Protein AF-A0AA91LXG9-F1 (afdb_monomer_lite)

Secondary structure (DSSP, 8-state):
-HHHHHHHHHHHHHTTSEEEEEEEE-SS--SSSTTTTEEEEE--S-HHHHHHHHHHHHTTTTT-HHHHTTS-EEEE-HHHHHHHHHHHHHHHHHT-

Radius of gyration: 16.13 Å; chains: 1; bounding box: 36×34×45 Å

Foldseek 3Di:
DVVVVLVVVLVCVVVVFKFKFAWDQDPDQPDDDPCGNTDTDGDPDDSVVVSVQLCVQCVVPVVPCVRRVRSMDIDGDPVNVVVVVVVVVVVVVVVD

Structure (mmCIF, N/CA/C/O backbone):
data_AF-A0AA91LXG9-F1
#
_entry.id   AF-A0AA91LXG9-F1
#
loop_
_atom_site.group_PDB
_atom_site.id
_atom_site.type_symbol
_atom_site.label_atom_id
_atom_site.label_alt_id
_atom_site.label_comp_id
_atom_site.label_asym_id
_atom_site.label_entity_id
_atom_site.label_seq_id
_atom_site.pdbx_PDB_ins_code
_atom_site.Cartn_x
_atom_site.Cartn_y
_atom_site.Cartn_z
_atom_site.occupancy
_atom_site.B_iso_or_equiv
_atom_site.auth_seq_id
_atom_site.auth_comp_id
_atom_site.auth_asym_id
_atom_site.auth_atom_id
_atom_site.pdbx_PDB_model_num
ATOM 1 N N . MET A 1 1 ? -2.111 -17.357 -8.262 1.00 77.38 1 MET A N 1
ATOM 2 C CA . MET A 1 1 ? -1.024 -16.735 -7.469 1.00 77.38 1 MET A CA 1
ATOM 3 C C . MET A 1 1 ? -0.874 -15.227 -7.691 1.00 77.38 1 MET A C 1
ATOM 5 O O . MET A 1 1 ? -1.294 -14.500 -6.808 1.00 77.38 1 MET A O 1
ATOM 9 N N . GLN A 1 2 ? -0.340 -14.701 -8.810 1.00 83.81 2 GLN A N 1
ATOM 10 C CA . GLN A 1 2 ? -0.069 -13.245 -8.915 1.00 83.81 2 GLN A CA 1
ATOM 11 C C . GLN A 1 2 ? -1.340 -12.383 -8.840 1.00 83.81 2 GLN A C 1
ATOM 13 O O . GLN A 1 2 ? -1.350 -11.360 -8.161 1.00 83.81 2 GLN A O 1
ATOM 18 N N . ASN A 1 3 ? -2.422 -12.805 -9.503 1.00 88.50 3 ASN A N 1
ATOM 19 C CA . ASN A 1 3 ? -3.696 -12.081 -9.450 1.00 88.50 3 ASN A CA 1
ATOM 20 C C . ASN A 1 3 ? -4.300 -12.086 -8.039 1.00 88.50 3 ASN A C 1
ATOM 22 O O . ASN A 1 3 ? -4.756 -11.044 -7.586 1.00 88.50 3 ASN A O 1
ATOM 26 N N . GLU A 1 4 ? -4.213 -13.205 -7.314 1.00 92.38 4 GLU A N 1
ATOM 27 C CA . GLU A 1 4 ? -4.658 -13.292 -5.914 1.00 92.38 4 GLU A CA 1
ATOM 28 C C . GLU A 1 4 ? -3.853 -12.342 -5.016 1.00 92.38 4 GLU A C 1
ATOM 30 O O . GLU A 1 4 ? -4.422 -11.647 -4.180 1.00 92.38 4 GLU A O 1
ATOM 35 N N . THR A 1 5 ? -2.534 -12.232 -5.222 1.00 92.44 5 THR A N 1
ATOM 36 C CA . THR A 1 5 ? -1.709 -11.245 -4.509 1.00 92.44 5 THR A CA 1
ATOM 37 C C . THR A 1 5 ? -2.200 -9.819 -4.765 1.00 92.44 5 THR A C 1
ATOM 39 O O . THR A 1 5 ? -2.336 -9.038 -3.825 1.00 92.44 5 THR A O 1
ATOM 42 N N . LEU A 1 6 ? -2.505 -9.469 -6.018 1.00 94.69 6 LEU A N 1
ATOM 43 C CA . LEU A 1 6 ? -3.030 -8.144 -6.358 1.00 94.69 6 LEU A CA 1
ATOM 44 C C . LEU A 1 6 ? -4.422 -7.897 -5.759 1.00 94.69 6 LEU A C 1
ATOM 46 O O . LEU A 1 6 ? -4.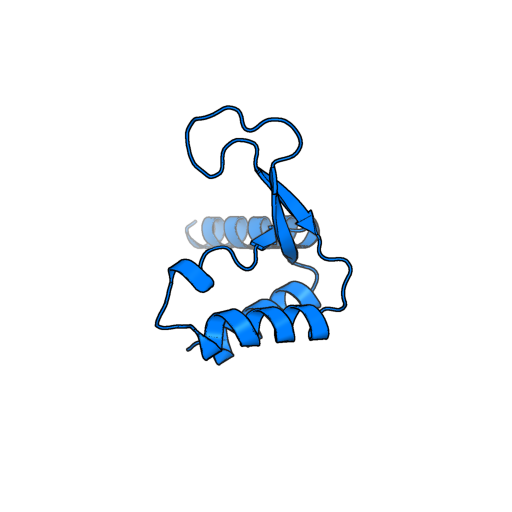706 -6.778 -5.332 1.00 94.69 6 LEU A O 1
ATOM 50 N N . GLU A 1 7 ? -5.277 -8.914 -5.698 1.00 96.44 7 GLU A N 1
ATOM 51 C CA . GLU A 1 7 ? -6.592 -8.829 -5.056 1.00 96.44 7 GLU A CA 1
ATOM 52 C C . GLU A 1 7 ? -6.473 -8.584 -3.551 1.00 96.44 7 GLU A C 1
ATOM 54 O O . GLU A 1 7 ? -7.146 -7.696 -3.026 1.00 96.44 7 GLU A O 1
ATOM 59 N N . VAL A 1 8 ? -5.561 -9.283 -2.869 1.00 96.62 8 VAL A N 1
ATOM 60 C CA . VAL A 1 8 ? -5.280 -9.059 -1.443 1.00 96.62 8 VAL A CA 1
ATOM 61 C C . VAL A 1 8 ? -4.786 -7.634 -1.206 1.00 96.62 8 VAL A C 1
ATOM 63 O O . VAL A 1 8 ? -5.320 -6.940 -0.342 1.00 96.62 8 VAL A O 1
ATOM 66 N N . ILE A 1 9 ? -3.825 -7.154 -2.003 1.00 96.38 9 ILE A N 1
ATOM 67 C CA . ILE A 1 9 ? -3.331 -5.771 -1.909 1.00 96.38 9 ILE A CA 1
ATOM 68 C C . ILE A 1 9 ? -4.482 -4.778 -2.100 1.00 96.38 9 ILE A C 1
ATOM 70 O O . ILE A 1 9 ? -4.647 -3.858 -1.297 1.00 96.38 9 ILE A O 1
ATOM 74 N N . ARG A 1 10 ? -5.307 -4.974 -3.138 1.00 97.75 10 ARG A N 1
ATOM 75 C CA . ARG A 1 10 ? -6.465 -4.117 -3.410 1.00 97.75 10 ARG A CA 1
ATOM 76 C C . ARG A 1 10 ? -7.427 -4.111 -2.227 1.00 97.75 10 ARG A C 1
ATOM 78 O O . ARG A 1 10 ? -7.861 -3.027 -1.850 1.00 97.75 10 ARG A O 1
ATOM 85 N N . SER A 1 11 ? -7.745 -5.265 -1.642 1.00 98.19 11 SER A N 1
ATOM 86 C CA . SER A 1 11 ? -8.652 -5.358 -0.492 1.00 98.19 11 SER A CA 1
ATOM 87 C C . SER A 1 11 ? -8.095 -4.602 0.709 1.00 98.19 11 SER A C 1
ATOM 89 O O . SER A 1 11 ? -8.747 -3.699 1.217 1.00 98.19 11 SER A O 1
ATOM 91 N N . LEU A 1 12 ? -6.853 -4.889 1.104 1.00 97.94 12 LEU A N 1
ATOM 92 C CA . LEU A 1 12 ? -6.207 -4.275 2.266 1.00 97.94 12 LEU A CA 1
ATOM 93 C C . LEU A 1 12 ? -6.143 -2.744 2.173 1.00 97.94 12 LEU A C 1
ATOM 95 O O . LEU A 1 12 ? -6.362 -2.042 3.162 1.00 97.94 12 LEU A O 1
ATOM 99 N N . VAL A 1 13 ? -5.849 -2.217 0.983 1.00 97.94 13 VAL A N 1
ATOM 100 C CA . VAL A 1 13 ? -5.776 -0.769 0.749 1.00 97.94 13 VAL A CA 1
ATOM 101 C C . VAL A 1 13 ? -7.173 -0.153 0.646 1.00 97.94 13 VAL A C 1
ATOM 103 O O . VAL A 1 13 ? -7.398 0.924 1.193 1.00 97.94 13 VAL A O 1
ATOM 106 N N . SER A 1 14 ? -8.129 -0.840 0.011 1.00 98.00 14 SER A N 1
ATOM 107 C CA . SER A 1 14 ? -9.534 -0.395 -0.060 1.00 98.00 14 SER A CA 1
ATOM 108 C C . SER A 1 14 ? -10.173 -0.318 1.325 1.00 98.00 14 SER A C 1
ATOM 110 O O . SER A 1 14 ? -10.895 0.631 1.623 1.00 98.00 14 SER A O 1
ATOM 112 N N . ASP A 1 15 ? -9.840 -1.265 2.201 1.00 98.12 15 ASP A N 1
ATOM 113 C CA . ASP A 1 15 ? -10.271 -1.285 3.598 1.00 98.12 15 ASP A CA 1
ATOM 114 C C . ASP A 1 15 ? -9.541 -0.233 4.452 1.00 98.12 15 ASP A C 1
ATOM 116 O O . ASP A 1 15 ? -9.857 -0.054 5.632 1.00 98.12 15 ASP A O 1
ATOM 120 N N . GLY A 1 16 ? -8.568 0.484 3.882 1.00 97.62 16 GLY A N 1
ATOM 121 C CA . GLY A 1 16 ? -7.789 1.517 4.557 1.00 97.62 16 GLY A CA 1
ATOM 122 C C . GLY A 1 16 ? -6.804 0.973 5.591 1.00 97.62 16 GLY A C 1
ATOM 123 O O . GLY A 1 16 ? -6.384 1.721 6.472 1.00 97.62 16 GLY A O 1
ATOM 124 N N . LEU A 1 17 ? -6.455 -0.314 5.524 1.00 98.25 17 LEU A N 1
ATOM 125 C CA . LEU A 1 17 ? -5.505 -0.962 6.439 1.00 98.25 17 LEU A CA 1
ATOM 126 C C . LEU A 1 17 ? -4.052 -0.686 6.039 1.00 98.25 17 LEU A C 1
ATOM 128 O O . LEU A 1 17 ? -3.160 -0.659 6.884 1.00 98.25 17 LEU A O 1
ATOM 132 N N . PHE A 1 18 ? -3.825 -0.450 4.750 1.00 98.19 18 PHE A N 1
ATOM 133 C CA . PHE A 1 18 ? -2.521 -0.115 4.198 1.00 98.19 18 PHE A CA 1
ATOM 134 C C . PHE A 1 18 ? -2.611 1.062 3.229 1.00 98.19 18 PHE A C 1
ATOM 136 O O . PHE A 1 18 ? -3.653 1.318 2.628 1.00 98.19 18 PHE A O 1
ATOM 143 N N . GLN A 1 19 ? -1.486 1.747 3.045 1.00 97.56 19 GLN A N 1
ATOM 144 C CA . GLN A 1 19 ? -1.261 2.709 1.970 1.00 97.56 19 GLN A CA 1
ATOM 145 C C . GLN A 1 19 ? -0.200 2.187 1.004 1.00 97.56 19 GLN A C 1
ATOM 147 O O . GLN A 1 19 ? 0.772 1.550 1.415 1.00 97.56 19 GLN A O 1
ATOM 152 N N . LEU A 1 20 ? -0.383 2.493 -0.282 1.00 97.50 20 LEU A N 1
ATOM 153 C CA . LEU A 1 20 ? 0.590 2.203 -1.332 1.00 97.50 20 LEU A CA 1
ATOM 154 C C . LEU A 1 20 ? 1.535 3.382 -1.543 1.00 97.50 20 LEU A C 1
ATOM 156 O O . LEU A 1 20 ? 1.132 4.547 -1.515 1.00 97.50 20 LEU A O 1
ATOM 160 N N . GLY A 1 21 ? 2.799 3.068 -1.795 1.00 96.69 21 GLY A N 1
ATOM 161 C CA . GLY A 1 21 ? 3.825 4.072 -2.018 1.00 96.69 21 GLY A CA 1
ATOM 162 C C . GLY A 1 21 ? 5.111 3.501 -2.589 1.00 96.69 21 GLY A C 1
ATOM 163 O O . GLY A 1 21 ? 5.195 2.335 -2.973 1.00 96.69 21 GLY A O 1
ATOM 164 N N . GLY A 1 22 ? 6.124 4.358 -2.659 1.00 94.06 22 GLY A N 1
ATOM 165 C CA . GLY A 1 22 ? 7.490 3.982 -3.013 1.00 94.06 22 GLY A CA 1
ATOM 166 C C . GLY A 1 22 ? 8.460 4.335 -1.894 1.00 94.06 22 GLY A C 1
ATOM 167 O O . GLY A 1 22 ? 8.150 5.168 -1.043 1.00 94.06 22 GLY A O 1
ATOM 168 N N . ALA A 1 23 ? 9.646 3.742 -1.926 1.00 89.56 23 ALA A N 1
ATOM 169 C CA . ALA A 1 23 ? 10.772 4.191 -1.124 1.00 89.56 23 ALA A CA 1
ATOM 170 C C . ALA A 1 23 ? 11.538 5.299 -1.866 1.00 89.56 23 ALA A C 1
ATOM 172 O O . ALA A 1 23 ? 11.719 5.240 -3.085 1.00 89.56 23 ALA A O 1
ATOM 173 N N . LYS A 1 24 ? 11.954 6.342 -1.145 1.00 87.56 24 LYS A N 1
ATOM 174 C CA . LYS A 1 24 ? 12.868 7.378 -1.644 1.00 87.56 24 LYS A CA 1
ATOM 175 C C . LYS A 1 24 ? 13.880 7.745 -0.573 1.00 87.56 24 LYS A C 1
ATOM 177 O O . LYS A 1 24 ? 13.496 7.984 0.569 1.00 87.56 24 LYS A O 1
ATOM 182 N N . VAL A 1 25 ? 15.144 7.890 -0.956 1.00 83.38 25 VAL A N 1
ATOM 183 C CA . VAL A 1 25 ? 16.144 8.561 -0.115 1.00 83.38 25 VAL A CA 1
ATOM 184 C C . VAL A 1 25 ? 15.783 10.044 -0.024 1.00 83.38 25 VAL A C 1
ATOM 186 O O . VAL A 1 25 ? 15.605 10.712 -1.046 1.00 83.38 25 VAL A O 1
ATOM 189 N N . LEU A 1 26 ? 15.633 10.558 1.197 1.00 75.31 26 LEU A N 1
ATOM 190 C CA . LEU A 1 26 ? 15.423 11.985 1.443 1.00 75.31 26 LEU A CA 1
ATOM 191 C C . LEU A 1 26 ? 16.744 12.599 1.923 1.00 75.31 26 LEU A C 1
ATOM 193 O O . LEU A 1 26 ? 17.115 12.424 3.079 1.00 75.31 26 LEU A O 1
ATOM 197 N N . GLY A 1 27 ? 17.438 13.319 1.038 1.00 76.25 27 GLY A N 1
ATOM 198 C CA . GLY A 1 27 ? 18.761 13.892 1.313 1.00 76.25 27 GLY A CA 1
ATOM 199 C C . GLY A 1 27 ? 19.904 13.044 0.748 1.00 76.25 27 GLY A C 1
ATOM 200 O O . GLY A 1 27 ? 19.717 12.325 -0.232 1.00 76.25 27 GLY A O 1
ATOM 201 N N . GLU A 1 28 ? 21.095 13.161 1.333 1.00 80.25 28 GLU A N 1
ATOM 202 C CA . GLU A 1 28 ? 22.257 12.354 0.942 1.00 80.25 28 GLU A CA 1
ATOM 203 C C . GLU A 1 28 ? 22.119 10.920 1.470 1.00 80.25 28 GLU A C 1
ATOM 205 O O . GLU A 1 28 ? 21.736 10.710 2.622 1.00 80.25 28 GLU A O 1
ATOM 210 N N . HIS A 1 29 ? 22.428 9.923 0.633 1.00 78.69 29 HIS A N 1
ATOM 211 C CA . HIS A 1 29 ? 22.437 8.530 1.076 1.00 78.69 29 HIS A CA 1
ATOM 212 C C . HIS A 1 29 ? 23.617 8.328 2.037 1.00 78.69 29 HIS A C 1
ATOM 214 O O . HIS A 1 29 ? 24.755 8.591 1.645 1.00 78.69 29 HIS A O 1
ATOM 220 N N . PRO A 1 30 ? 23.397 7.809 3.255 1.00 76.75 30 PRO A N 1
ATOM 221 C CA . PRO A 1 30 ? 24.440 7.699 4.282 1.00 76.75 30 PRO A CA 1
ATOM 222 C C . PRO A 1 30 ? 25.559 6.676 3.976 1.00 76.75 30 PRO A C 1
ATOM 224 O O . PRO A 1 30 ? 26.410 6.426 4.826 1.00 76.75 30 PRO A O 1
ATOM 227 N N . GLY A 1 31 ? 25.592 6.079 2.776 1.00 74.56 31 GLY A N 1
ATOM 228 C CA . GLY A 1 31 ? 26.276 4.803 2.529 1.00 74.56 31 GLY A CA 1
ATOM 229 C C . GLY A 1 31 ? 25.604 3.647 3.286 1.00 74.56 31 GLY A C 1
ATOM 230 O O . GLY A 1 31 ? 24.539 3.840 3.859 1.00 74.56 31 GLY A O 1
ATOM 231 N N . GLY A 1 32 ? 26.191 2.448 3.267 1.00 77.38 32 GLY A N 1
ATOM 232 C CA . GLY A 1 32 ? 25.675 1.301 4.030 1.00 77.38 32 GLY A CA 1
ATOM 233 C C . GLY A 1 32 ? 24.743 0.379 3.239 1.00 77.38 32 GLY A C 1
ATOM 234 O O . GLY A 1 32 ? 25.006 0.074 2.073 1.00 77.38 32 GLY A O 1
ATOM 235 N N . VAL A 1 33 ? 23.694 -0.138 3.886 1.00 73.56 33 VAL A N 1
ATOM 236 C CA . VAL A 1 33 ? 22.730 -1.039 3.224 1.00 73.56 33 VAL A CA 1
ATOM 237 C C . VAL A 1 33 ? 21.800 -0.250 2.302 1.00 73.56 33 VAL A C 1
ATOM 239 O O . VAL A 1 33 ? 21.484 0.902 2.579 1.00 73.56 33 VAL A O 1
ATOM 242 N N . ALA A 1 34 ? 21.332 -0.874 1.217 1.00 67.25 34 ALA A N 1
ATOM 243 C CA . ALA A 1 34 ? 20.574 -0.199 0.154 1.00 67.25 34 ALA A CA 1
ATOM 244 C C . ALA A 1 34 ? 19.301 0.531 0.628 1.00 67.25 34 ALA A C 1
ATOM 246 O O . ALA A 1 34 ? 18.848 1.455 -0.031 1.00 67.25 34 ALA A O 1
ATOM 247 N N . THR A 1 35 ? 18.731 0.132 1.766 1.00 70.81 35 THR A N 1
ATOM 248 C CA . THR A 1 35 ? 17.513 0.734 2.329 1.00 70.81 35 THR A CA 1
ATOM 249 C C . THR A 1 35 ? 17.800 1.818 3.374 1.00 70.81 35 THR A C 1
ATOM 251 O O . THR A 1 35 ? 16.876 2.373 3.971 1.00 70.81 35 THR A O 1
ATOM 254 N N . GLU A 1 36 ? 19.068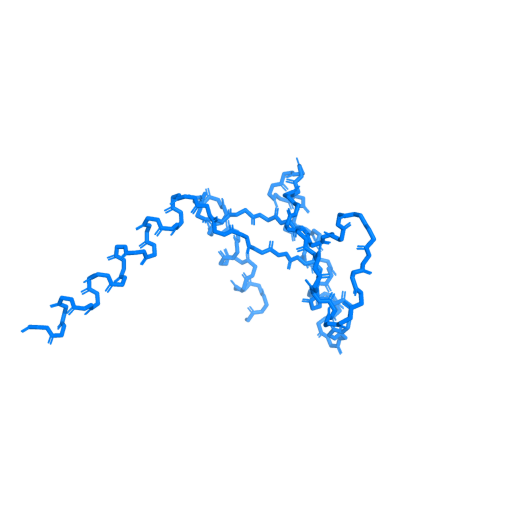 2.091 3.682 1.00 77.06 36 GLU A N 1
ATOM 255 C CA . GLU A 1 36 ? 19.439 3.050 4.717 1.00 77.06 36 GLU A CA 1
ATOM 256 C C . GLU A 1 36 ? 19.177 4.485 4.245 1.00 77.06 36 GLU A C 1
ATOM 258 O O . GLU A 1 36 ? 19.666 4.933 3.213 1.00 77.06 36 GLU A O 1
ATOM 263 N N . GLY A 1 37 ? 18.369 5.226 5.005 1.00 79.12 37 GLY A N 1
ATOM 264 C CA . GLY A 1 37 ? 17.944 6.578 4.628 1.00 79.12 37 GLY A CA 1
ATOM 265 C C . GLY A 1 37 ? 16.746 6.625 3.673 1.00 79.12 37 GLY A C 1
ATOM 266 O O . GLY A 1 37 ? 16.216 7.711 3.420 1.00 79.12 37 GLY A O 1
ATOM 267 N N . GLU A 1 38 ? 16.256 5.479 3.197 1.00 86.94 38 GLU A N 1
ATOM 268 C CA . GLU A 1 38 ? 15.003 5.420 2.453 1.00 86.94 38 GLU A CA 1
ATOM 269 C C . GLU A 1 38 ? 13.801 5.699 3.366 1.00 86.94 38 GLU A C 1
ATOM 271 O O . GLU A 1 38 ? 13.687 5.212 4.494 1.00 86.94 38 GLU A O 1
ATOM 276 N N . ARG A 1 39 ? 12.869 6.511 2.869 1.00 89.06 39 ARG A N 1
ATOM 277 C CA . ARG A 1 39 ? 11.593 6.814 3.514 1.00 89.06 39 ARG A CA 1
ATOM 278 C C . ARG A 1 39 ? 10.454 6.416 2.595 1.00 89.06 39 ARG A C 1
ATOM 280 O O . ARG A 1 39 ? 10.526 6.602 1.380 1.00 89.06 39 ARG A O 1
ATOM 287 N N . PHE A 1 40 ? 9.384 5.908 3.195 1.00 92.75 40 PHE A N 1
ATOM 288 C CA . PHE A 1 40 ? 8.139 5.678 2.483 1.00 92.75 40 PHE A CA 1
ATOM 289 C C . PHE A 1 40 ? 7.540 7.012 2.030 1.00 92.75 40 PHE A C 1
ATOM 291 O O . PHE A 1 40 ? 7.433 7.961 2.809 1.00 92.75 40 PHE A O 1
ATOM 298 N N . VAL A 1 41 ? 7.130 7.065 0.768 1.00 94.44 41 VAL A N 1
ATOM 299 C CA . VAL A 1 41 ? 6.413 8.188 0.175 1.00 94.44 41 VAL A CA 1
ATOM 300 C C . VAL A 1 41 ? 5.104 7.655 -0.405 1.00 94.44 41 VAL A C 1
ATOM 302 O O . VAL A 1 41 ? 5.157 6.880 -1.369 1.00 94.44 41 VAL A O 1
ATOM 305 N N . PRO A 1 42 ? 3.940 8.064 0.137 1.00 95.75 42 PRO A N 1
ATOM 306 C CA . PRO A 1 42 ? 2.657 7.610 -0.373 1.00 95.75 42 PRO A CA 1
ATOM 307 C C . PRO A 1 42 ? 2.459 8.092 -1.807 1.00 95.75 42 PRO A C 1
ATOM 309 O O . PRO A 1 42 ? 2.799 9.227 -2.166 1.00 95.75 42 PRO A O 1
ATOM 312 N N . TRP A 1 43 ? 1.895 7.219 -2.631 1.00 96.56 43 TRP A N 1
ATOM 313 C CA . TRP A 1 43 ? 1.432 7.589 -3.961 1.00 96.56 43 TRP A CA 1
ATOM 314 C C . TRP A 1 43 ? 0.180 8.461 -3.848 1.00 96.56 43 TRP A C 1
ATOM 316 O O . TRP A 1 43 ? -0.641 8.283 -2.950 1.00 96.56 43 TRP A O 1
ATOM 326 N N . LYS A 1 44 ? 0.064 9.453 -4.734 1.00 95.19 44 LYS A N 1
ATOM 327 C CA . LYS A 1 44 ? -1.061 10.409 -4.746 1.00 95.19 44 LYS A CA 1
ATOM 328 C C . LYS A 1 44 ? -2.142 10.010 -5.747 1.00 95.19 44 LYS A C 1
ATOM 330 O O . LYS A 1 44 ? -3.208 10.618 -5.791 1.00 95.19 44 LYS A O 1
ATOM 335 N N . GLU A 1 45 ? -1.834 9.038 -6.590 1.00 95.19 45 GLU A N 1
ATOM 336 C CA . GLU A 1 45 ? -2.702 8.494 -7.613 1.00 95.19 45 GLU A CA 1
ATOM 337 C C . GLU A 1 45 ? -3.822 7.643 -7.001 1.00 95.19 45 GLU A C 1
ATOM 339 O O . GLU A 1 45 ? -3.738 7.186 -5.861 1.00 95.19 45 GLU A O 1
ATOM 344 N N . SER A 1 46 ? -4.885 7.400 -7.772 1.00 97.00 46 SER A N 1
ATOM 345 C CA . SER A 1 46 ? -5.971 6.527 -7.321 1.00 97.00 46 SER A CA 1
ATOM 346 C C . SER A 1 46 ? -5.483 5.094 -7.090 1.00 97.00 46 SER A C 1
ATOM 348 O O . SER A 1 46 ? -4.478 4.652 -7.663 1.00 97.00 46 SER A O 1
ATOM 350 N N . LEU A 1 47 ? -6.235 4.333 -6.288 1.00 96.75 47 LEU A N 1
ATOM 351 C CA . LEU A 1 47 ? -5.954 2.914 -6.079 1.00 96.75 47 LEU A CA 1
ATOM 352 C C . LEU A 1 47 ? -5.942 2.148 -7.407 1.00 96.75 47 LEU A C 1
ATOM 354 O O . LEU A 1 47 ? -5.015 1.386 -7.650 1.00 96.75 47 LEU A O 1
ATOM 358 N N . ASP A 1 48 ? -6.902 2.388 -8.302 1.00 97.31 48 ASP A N 1
ATOM 359 C CA . ASP A 1 48 ? -6.937 1.706 -9.601 1.00 97.31 48 ASP A CA 1
ATOM 360 C C . ASP A 1 48 ? -5.696 1.988 -10.450 1.00 97.31 48 ASP A C 1
ATOM 362 O O . ASP A 1 48 ? -5.127 1.064 -11.034 1.00 97.31 48 ASP A O 1
ATOM 366 N N . HIS A 1 49 ? -5.230 3.239 -10.476 1.00 97.00 49 HIS A N 1
ATOM 367 C CA . HIS A 1 49 ? -4.013 3.596 -11.198 1.00 97.00 49 HIS A CA 1
ATOM 368 C C . HIS A 1 49 ? -2.774 2.937 -10.574 1.00 97.00 49 HIS A C 1
ATOM 370 O O . HIS A 1 49 ? -1.934 2.375 -11.279 1.00 97.00 49 HIS A O 1
ATOM 376 N N . SER A 1 50 ? -2.695 2.933 -9.243 1.00 96.50 50 SER A N 1
ATOM 377 C CA . SER A 1 50 ? -1.624 2.271 -8.494 1.00 96.50 50 SER A CA 1
ATOM 378 C C . SER A 1 50 ? -1.603 0.760 -8.746 1.00 96.50 50 SER A C 1
ATOM 380 O O . SER A 1 50 ? -0.552 0.196 -9.041 1.00 96.50 50 SER A O 1
ATOM 382 N N . MET A 1 51 ? -2.765 0.101 -8.723 1.00 96.31 51 MET A N 1
ATOM 383 C CA . MET A 1 51 ? -2.893 -1.329 -9.017 1.00 96.31 51 MET A CA 1
ATOM 384 C C . MET A 1 51 ? -2.535 -1.651 -10.467 1.00 96.31 51 MET A C 1
ATOM 386 O O . MET A 1 51 ? -1.890 -2.668 -10.720 1.00 96.31 51 MET A O 1
ATOM 390 N N . HIS A 1 52 ? -2.906 -0.788 -11.417 1.00 95.06 52 HIS A N 1
ATOM 391 C CA . HIS A 1 52 ? -2.506 -0.947 -12.812 1.00 95.06 52 HIS A CA 1
ATOM 392 C C . HIS A 1 52 ? -0.982 -0.885 -12.966 1.00 95.06 52 HIS A C 1
ATOM 394 O O . HIS A 1 52 ? -0.398 -1.749 -13.618 1.00 95.06 52 HIS A O 1
ATOM 400 N N . LYS A 1 53 ? -0.330 0.088 -12.318 1.00 93.81 53 LYS A N 1
ATOM 401 C CA . LYS A 1 53 ? 1.133 0.216 -12.292 1.00 93.81 53 LYS A CA 1
ATOM 402 C C . LYS A 1 53 ? 1.801 -1.037 -11.715 1.00 93.81 53 LYS A C 1
ATOM 404 O O . LYS A 1 53 ? 2.712 -1.571 -12.341 1.00 93.81 53 LYS A O 1
ATOM 409 N N . ILE A 1 54 ? 1.329 -1.534 -10.567 1.00 94.06 54 ILE A N 1
ATOM 410 C CA . ILE A 1 54 ? 1.878 -2.747 -9.938 1.00 94.06 54 ILE A CA 1
ATOM 411 C C . ILE A 1 54 ? 1.682 -3.953 -10.854 1.00 94.06 54 ILE A C 1
ATOM 413 O O . ILE A 1 54 ? 2.637 -4.675 -11.111 1.00 94.06 54 ILE A O 1
ATOM 417 N N . SER A 1 55 ? 0.479 -4.153 -11.397 1.00 92.62 55 SER A N 1
ATOM 418 C CA . SER A 1 55 ? 0.196 -5.259 -12.317 1.00 92.62 55 SER A CA 1
ATOM 419 C C . SER A 1 55 ? 1.100 -5.213 -13.550 1.00 92.62 55 SER A C 1
ATOM 421 O O . SER A 1 55 ? 1.668 -6.234 -13.937 1.00 92.62 55 SER A O 1
ATOM 423 N N . HIS A 1 56 ? 1.298 -4.027 -14.131 1.00 91.62 56 HIS A N 1
ATOM 424 C CA . HIS A 1 56 ? 2.163 -3.856 -15.290 1.00 91.62 56 HIS A CA 1
ATOM 425 C C . HIS A 1 56 ? 3.607 -4.270 -15.000 1.00 91.62 56 HIS A C 1
ATOM 427 O O . HIS A 1 56 ? 4.207 -4.935 -15.834 1.00 91.62 56 HIS A O 1
ATOM 433 N N . THR A 1 57 ? 4.156 -3.912 -13.839 1.00 90.44 57 THR A N 1
ATOM 434 C CA . THR A 1 57 ? 5.549 -4.232 -13.502 1.00 90.44 57 THR A CA 1
ATOM 435 C C . THR A 1 57 ? 5.699 -5.662 -12.979 1.00 90.44 57 THR A C 1
ATOM 437 O O . THR A 1 57 ? 6.525 -6.415 -13.482 1.00 90.44 57 THR A O 1
ATOM 440 N N . TYR A 1 58 ? 4.875 -6.066 -12.013 1.00 86.25 58 TYR A N 1
ATOM 441 C CA . TYR A 1 58 ? 4.982 -7.352 -11.323 1.00 86.25 58 TYR A CA 1
ATOM 442 C C . TYR A 1 58 ? 4.535 -8.538 -12.178 1.00 86.25 58 TYR A C 1
ATOM 444 O O . TYR A 1 58 ? 5.210 -9.560 -12.206 1.00 86.25 58 TYR A O 1
ATOM 452 N N . VAL A 1 59 ? 3.409 -8.426 -12.891 1.00 86.69 59 VAL A N 1
ATOM 453 C CA . VAL A 1 59 ? 2.866 -9.564 -13.652 1.00 86.69 59 VAL A CA 1
ATOM 454 C C . VAL A 1 59 ? 3.601 -9.725 -14.977 1.00 86.69 59 VAL A C 1
ATOM 456 O O . VAL A 1 59 ? 3.952 -10.840 -15.348 1.00 86.69 59 VAL A O 1
ATOM 459 N N . LYS A 1 60 ? 3.869 -8.626 -15.695 1.00 85.06 60 LYS A N 1
ATOM 460 C CA . LYS A 1 60 ? 4.519 -8.715 -17.016 1.00 85.06 60 LYS A CA 1
ATOM 461 C C . LYS A 1 60 ? 6.006 -9.037 -16.949 1.00 85.0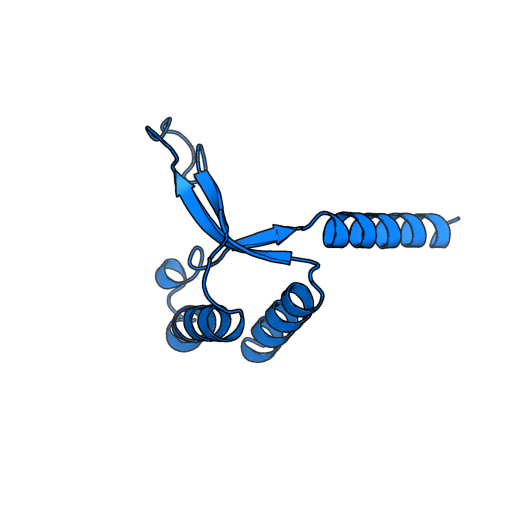6 60 LYS A C 1
ATOM 463 O O . LYS A 1 60 ? 6.548 -9.531 -17.933 1.00 85.06 60 LYS A O 1
ATOM 468 N N . HIS A 1 61 ? 6.664 -8.725 -15.836 1.00 87.25 61 HIS A N 1
ATOM 469 C CA . HIS A 1 61 ? 8.096 -8.960 -15.655 1.00 87.25 61 HIS A CA 1
ATOM 470 C C . HIS A 1 61 ? 8.376 -9.896 -14.485 1.00 87.25 61 HIS A C 1
ATOM 472 O O . HIS A 1 61 ? 9.449 -9.823 -13.906 1.00 87.25 61 HIS A O 1
ATOM 478 N N . TYR A 1 62 ? 7.430 -10.776 -14.144 1.00 84.62 62 TYR A N 1
ATOM 479 C CA . TYR A 1 62 ? 7.545 -11.666 -12.989 1.00 84.62 62 TYR A CA 1
ATOM 480 C C . TYR A 1 62 ? 8.865 -12.457 -12.970 1.00 84.62 62 TYR A C 1
ATOM 482 O O . TYR A 1 62 ? 9.502 -12.563 -11.924 1.00 84.62 62 TYR A O 1
ATOM 490 N N . ASP A 1 63 ? 9.318 -12.916 -14.139 1.00 90.75 63 ASP A N 1
ATOM 491 C CA . ASP A 1 63 ? 10.554 -13.693 -14.302 1.00 90.75 63 ASP A CA 1
ATOM 492 C C . ASP A 1 63 ? 11.849 -12.858 -14.196 1.00 90.75 63 ASP A C 1
ATOM 494 O O . ASP A 1 63 ? 12.943 -13.412 -14.265 1.00 90.75 63 ASP A O 1
ATOM 498 N N . ASP A 1 64 ? 11.745 -11.538 -14.012 1.00 91.19 64 ASP A N 1
ATOM 499 C CA . ASP A 1 64 ? 12.867 -10.617 -13.797 1.00 91.19 64 ASP A CA 1
ATOM 500 C C . ASP A 1 64 ? 12.695 -9.864 -12.458 1.00 91.19 64 ASP A C 1
ATOM 502 O O . ASP A 1 64 ? 12.192 -8.733 -12.429 1.00 91.19 64 ASP A O 1
ATOM 506 N N . PRO A 1 65 ? 13.078 -10.491 -11.326 1.00 88.25 65 PRO A N 1
ATOM 507 C CA . PRO A 1 65 ? 12.921 -9.927 -9.985 1.00 88.25 65 PRO A CA 1
ATOM 508 C C . PRO A 1 65 ? 13.516 -8.536 -9.801 1.00 88.25 65 PRO A C 1
ATOM 510 O O . PRO A 1 65 ? 12.910 -7.705 -9.121 1.00 88.25 65 PRO A O 1
ATOM 513 N N . GLU A 1 66 ? 14.650 -8.244 -10.440 1.00 88.38 66 GLU A N 1
ATOM 514 C CA . GLU A 1 66 ? 15.313 -6.941 -10.328 1.00 88.38 66 GLU A CA 1
ATOM 515 C C . GLU A 1 66 ? 14.416 -5.799 -10.826 1.00 88.38 66 GLU A C 1
ATOM 517 O O . GLU A 1 66 ? 14.491 -4.679 -10.318 1.00 88.38 66 GLU A O 1
ATOM 522 N N . ARG A 1 67 ? 13.501 -6.076 -11.766 1.00 86.50 67 ARG A N 1
ATOM 523 C CA . ARG A 1 67 ? 12.565 -5.072 -12.293 1.00 86.50 67 ARG A CA 1
ATOM 524 C C . ARG A 1 67 ? 11.389 -4.764 -11.379 1.00 86.50 67 ARG A C 1
ATOM 526 O O . ARG A 1 67 ? 10.807 -3.686 -11.513 1.00 86.50 67 ARG A O 1
ATOM 533 N N . TRP A 1 68 ? 10.989 -5.680 -10.499 1.00 89.38 68 TRP A N 1
ATOM 534 C CA . TRP A 1 68 ? 9.741 -5.527 -9.743 1.00 89.38 68 TRP A CA 1
ATOM 535 C C . TRP A 1 68 ? 9.894 -5.552 -8.227 1.00 89.38 68 TRP A C 1
ATOM 537 O O . TRP A 1 68 ? 9.006 -5.022 -7.553 1.00 89.38 68 TRP A O 1
ATOM 547 N N . MET A 1 69 ? 10.987 -6.092 -7.679 1.00 87.00 69 MET A N 1
ATOM 548 C CA . MET A 1 69 ? 11.118 -6.358 -6.239 1.00 87.00 69 MET A CA 1
ATOM 549 C C . MET A 1 69 ? 10.996 -5.113 -5.341 1.00 87.00 69 MET A C 1
ATOM 551 O O . MET A 1 69 ? 10.565 -5.234 -4.200 1.00 87.00 69 MET A O 1
ATOM 555 N N . TYR A 1 70 ? 11.286 -3.918 -5.867 1.00 87.12 70 TYR A N 1
ATOM 556 C CA . TYR A 1 70 ? 11.154 -2.635 -5.156 1.00 87.12 70 TYR A CA 1
ATOM 557 C C . TYR A 1 70 ? 10.192 -1.659 -5.853 1.00 87.12 70 TYR A C 1
ATOM 559 O O . TYR A 1 70 ? 10.258 -0.443 -5.674 1.00 87.12 70 TYR A O 1
ATOM 567 N N . SER A 1 71 ? 9.287 -2.177 -6.688 1.00 89.88 71 SER A N 1
ATOM 568 C CA . SER A 1 71 ? 8.377 -1.347 -7.492 1.00 89.88 71 SER A CA 1
ATOM 569 C C . SER A 1 71 ? 7.217 -0.737 -6.696 1.00 89.88 71 SER A C 1
ATOM 571 O O . SER A 1 71 ? 6.621 0.249 -7.144 1.00 89.88 71 SER A O 1
ATOM 573 N N . ALA A 1 72 ? 6.901 -1.301 -5.527 1.00 93.94 72 ALA A N 1
ATOM 574 C CA . ALA A 1 72 ? 5.821 -0.865 -4.651 1.00 93.94 72 ALA A CA 1
ATOM 575 C C . ALA A 1 72 ? 6.111 -1.230 -3.193 1.00 93.94 72 ALA A C 1
ATOM 577 O O . ALA A 1 72 ? 6.680 -2.280 -2.909 1.00 93.94 72 ALA A O 1
ATOM 578 N N . TYR A 1 73 ? 5.661 -0.377 -2.279 1.00 94.38 73 TYR A N 1
ATOM 579 C CA . TYR A 1 73 ? 5.742 -0.583 -0.839 1.00 94.38 73 TYR A CA 1
ATOM 580 C C . TYR A 1 73 ? 4.351 -0.450 -0.224 1.00 94.38 73 TYR A C 1
ATOM 582 O O . TYR A 1 73 ? 3.528 0.350 -0.678 1.00 94.38 73 TYR A O 1
ATOM 590 N N . LEU A 1 74 ? 4.119 -1.225 0.831 1.00 95.88 74 LEU A N 1
ATOM 591 C CA . LEU A 1 74 ? 2.927 -1.166 1.667 1.00 95.88 74 LEU A CA 1
ATOM 592 C C . LEU A 1 74 ? 3.317 -0.618 3.035 1.00 95.88 74 LEU A C 1
ATOM 594 O O . LEU A 1 74 ? 4.189 -1.175 3.699 1.00 95.88 74 LEU A O 1
ATOM 598 N N . GLN A 1 75 ? 2.655 0.453 3.461 1.00 96.56 75 GLN A N 1
ATOM 599 C CA . GLN A 1 75 ? 2.782 0.969 4.819 1.00 96.56 75 GLN A CA 1
ATOM 600 C C . GLN A 1 75 ? 1.477 0.738 5.574 1.00 96.56 75 GLN A C 1
ATOM 602 O O . GLN A 1 75 ? 0.400 1.056 5.069 1.00 96.56 75 GLN A O 1
ATOM 607 N N . LEU A 1 76 ? 1.584 0.176 6.778 1.00 97.25 76 LEU A N 1
ATOM 608 C CA . LEU A 1 76 ? 0.455 0.004 7.685 1.00 97.25 76 LEU A CA 1
ATOM 609 C C . LEU A 1 76 ? -0.111 1.380 8.059 1.00 97.25 76 LEU A C 1
ATOM 611 O O . LEU A 1 76 ? 0.650 2.293 8.382 1.00 97.25 76 LEU A O 1
ATOM 615 N N . THR A 1 77 ? -1.429 1.531 8.019 1.00 97.81 77 THR A N 1
ATOM 616 C CA . THR A 1 77 ? -2.093 2.715 8.582 1.00 97.81 77 THR A CA 1
ATOM 617 C C . THR A 1 77 ? -2.322 2.528 10.077 1.00 97.81 77 THR A C 1
ATOM 619 O O . THR A 1 77 ? -2.226 1.409 10.580 1.00 97.81 77 THR A O 1
ATOM 622 N N . ASP A 1 78 ? -2.723 3.589 10.779 1.00 98.00 78 ASP A N 1
ATOM 623 C CA . ASP A 1 78 ? -3.147 3.486 12.182 1.00 98.00 78 ASP A CA 1
ATOM 624 C C . ASP A 1 78 ? -4.275 2.450 12.349 1.00 98.00 78 ASP A C 1
ATOM 626 O O . ASP A 1 78 ? -4.198 1.572 13.206 1.00 98.00 78 ASP A O 1
ATOM 630 N N . LYS A 1 79 ? -5.266 2.466 11.442 1.00 98.12 79 LYS A N 1
ATOM 631 C CA . LYS A 1 79 ? -6.353 1.471 11.401 1.00 98.12 79 LYS A CA 1
ATOM 632 C C . LYS A 1 79 ? -5.817 0.051 11.188 1.00 98.12 79 LYS A C 1
ATOM 634 O O . LYS A 1 79 ? -6.281 -0.887 11.834 1.00 98.12 79 LYS A O 1
ATOM 639 N N . GLY A 1 80 ? -4.864 -0.116 10.272 1.00 97.69 80 GLY A N 1
ATOM 640 C CA . GLY A 1 80 ? -4.199 -1.398 10.043 1.00 97.69 80 GLY A CA 1
ATOM 641 C C . GLY A 1 80 ? -3.448 -1.885 11.278 1.00 97.69 80 GLY A C 1
ATOM 642 O O . GLY A 1 80 ? -3.513 -3.067 11.609 1.00 97.69 80 GLY A O 1
ATOM 643 N N . GLN A 1 81 ? -2.794 -0.971 11.993 1.00 97.56 81 GLN A N 1
ATOM 644 C CA . GLN A 1 81 ? -2.052 -1.268 13.212 1.00 97.56 81 GLN A CA 1
ATOM 645 C C . GLN A 1 81 ? -2.968 -1.692 14.359 1.00 97.56 81 GLN A C 1
ATOM 647 O O . GLN A 1 81 ? -2.664 -2.661 15.052 1.00 97.56 81 GLN A O 1
ATOM 652 N N . ASP A 1 82 ? -4.100 -1.014 14.537 1.00 97.38 82 ASP A N 1
ATOM 653 C CA . ASP A 1 82 ? -5.111 -1.397 15.523 1.00 97.38 82 ASP A CA 1
ATOM 654 C C . ASP A 1 82 ? -5.673 -2.794 15.248 1.00 97.38 82 ASP A C 1
ATOM 656 O O . ASP A 1 82 ? -5.79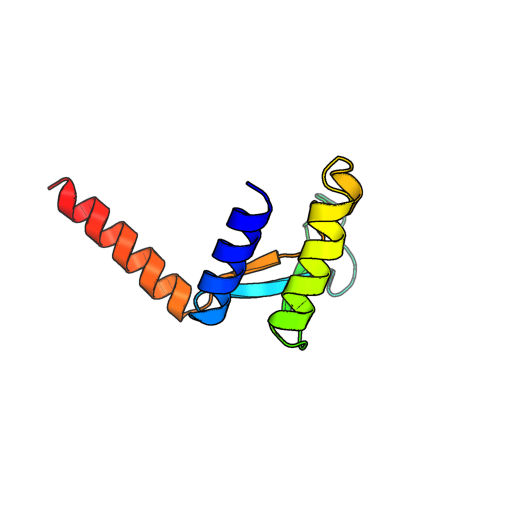0 -3.611 16.165 1.00 97.38 82 ASP A O 1
ATOM 660 N N . LEU A 1 83 ? -5.975 -3.101 13.982 1.00 96.75 83 LEU A N 1
ATOM 661 C CA . LEU A 1 83 ? -6.462 -4.424 13.600 1.00 96.75 83 LEU A CA 1
ATOM 662 C C . LEU A 1 83 ? -5.404 -5.508 13.834 1.00 96.75 83 LEU A C 1
ATOM 664 O O . LEU A 1 83 ? -5.731 -6.549 14.400 1.00 96.75 83 LEU A O 1
ATOM 668 N N . ALA A 1 84 ? -4.155 -5.265 13.426 1.00 95.00 84 ALA A N 1
ATOM 669 C CA . ALA A 1 84 ? -3.057 -6.211 13.616 1.00 95.00 84 ALA A CA 1
ATOM 670 C C . ALA A 1 84 ? -2.872 -6.557 15.101 1.00 95.00 84 ALA A C 1
ATOM 672 O O . ALA A 1 84 ? -2.890 -7.734 15.459 1.00 95.00 84 ALA A O 1
ATOM 673 N N . ARG A 1 85 ? -2.832 -5.538 15.973 1.00 95.50 85 ARG A N 1
ATOM 674 C CA . ARG A 1 85 ? -2.772 -5.729 17.431 1.00 95.50 85 ARG A CA 1
ATOM 675 C C . ARG A 1 85 ? -3.949 -6.543 17.962 1.00 95.50 85 ARG A C 1
ATOM 677 O O . ARG A 1 85 ? -3.758 -7.464 18.744 1.00 95.50 85 ARG A O 1
ATOM 684 N N . SER A 1 86 ? -5.170 -6.250 17.507 1.00 95.12 86 SER A N 1
ATOM 685 C CA . SER A 1 86 ? -6.354 -6.997 17.945 1.00 95.12 86 SER A CA 1
ATOM 686 C C . SER A 1 86 ? -6.299 -8.482 17.567 1.00 95.12 86 SER A C 1
ATOM 688 O O . SER A 1 86 ? -6.836 -9.312 18.302 1.00 95.12 86 SER A O 1
ATOM 690 N N . ILE A 1 87 ? -5.700 -8.821 16.423 1.00 94.44 87 ILE A N 1
ATOM 691 C CA . ILE A 1 87 ? -5.523 -10.211 15.991 1.00 94.44 87 ILE A CA 1
ATOM 692 C C . ILE A 1 87 ? -4.484 -10.906 16.875 1.00 94.44 87 ILE A C 1
ATOM 694 O O . ILE A 1 87 ? -4.772 -11.989 17.380 1.00 94.44 87 ILE A O 1
ATOM 698 N N . GLU A 1 88 ? -3.331 -10.272 17.110 1.00 90.81 88 GLU A N 1
ATOM 699 C CA . GLU A 1 88 ? -2.281 -10.796 17.998 1.00 90.81 88 GLU A CA 1
ATOM 700 C C . GLU A 1 88 ? -2.814 -11.053 19.413 1.00 90.81 88 GLU A C 1
ATOM 702 O O . GLU A 1 88 ? -2.626 -12.137 19.965 1.00 90.81 88 GLU A O 1
ATOM 707 N N . ASP A 1 89 ? -3.561 -10.101 19.976 1.00 89.94 89 ASP A N 1
ATOM 708 C CA . ASP A 1 89 ? -4.157 -10.245 21.304 1.00 89.94 89 ASP A CA 1
ATOM 709 C C . ASP A 1 89 ? -5.130 -11.430 21.369 1.00 89.94 89 ASP A C 1
ATOM 711 O O . ASP A 1 89 ? -5.127 -12.186 22.340 1.00 89.94 89 ASP A O 1
ATOM 715 N N . LYS A 1 90 ? -5.966 -11.624 20.340 1.00 85.38 90 LYS A N 1
ATOM 716 C CA . LYS A 1 90 ? -6.915 -12.749 20.282 1.00 85.38 90 LYS A CA 1
ATOM 717 C C . LYS A 1 90 ? -6.211 -14.093 20.166 1.00 85.38 90 LYS A C 1
ATOM 719 O O . LYS A 1 90 ? -6.659 -15.045 20.802 1.00 85.38 90 LYS A O 1
ATOM 724 N N . ASP A 1 91 ? -5.138 -14.164 19.383 1.00 83.12 91 ASP A N 1
ATOM 725 C CA . ASP A 1 91 ? -4.338 -15.380 19.249 1.00 83.12 91 ASP A CA 1
ATOM 726 C C . ASP A 1 91 ? -3.741 -15.771 20.609 1.00 83.12 91 ASP A C 1
ATOM 728 O O . ASP A 1 91 ? -3.941 -16.888 21.078 1.00 83.12 91 ASP A O 1
ATOM 732 N N . ILE A 1 92 ? -3.157 -14.810 21.335 1.00 76.75 92 ILE A N 1
ATOM 733 C CA . ILE A 1 92 ? -2.607 -15.026 22.684 1.00 76.75 92 ILE A CA 1
ATOM 734 C C . ILE A 1 92 ? -3.677 -15.505 23.680 1.00 76.75 92 ILE A C 1
ATOM 736 O O . ILE A 1 92 ? -3.394 -16.366 24.515 1.00 76.75 92 ILE A O 1
ATOM 740 N N . GLN A 1 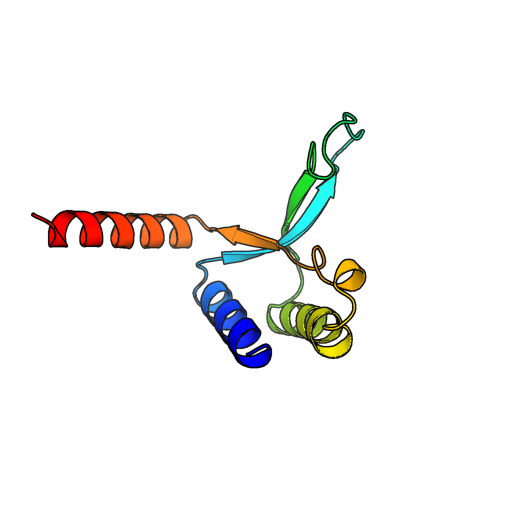93 ? -4.901 -14.967 23.620 1.00 68.81 93 GLN A N 1
ATOM 741 C CA . GLN A 1 93 ? -5.997 -15.414 24.493 1.00 68.81 93 GLN A CA 1
ATOM 742 C C . GLN A 1 93 ? -6.514 -16.813 24.129 1.00 68.81 93 GLN A C 1
ATOM 744 O O . GLN A 1 93 ? -6.987 -17.514 25.014 1.00 68.81 93 GLN A O 1
ATOM 749 N N . GLY A 1 94 ? -6.408 -17.242 22.867 1.00 69.06 94 GLY A N 1
ATOM 750 C CA . GLY A 1 94 ? -6.797 -18.589 22.432 1.00 69.06 94 GLY A CA 1
ATOM 751 C C . GLY A 1 94 ? -5.894 -19.713 22.962 1.00 69.06 94 GLY A C 1
ATOM 752 O O . GLY A 1 94 ? -6.316 -20.867 22.985 1.00 69.06 94 GLY A O 1
ATOM 753 N N . TYR A 1 95 ? -4.677 -19.384 23.411 1.00 57.53 95 TYR A N 1
ATOM 754 C CA . TYR A 1 95 ? -3.724 -20.322 24.022 1.00 57.53 95 TYR A CA 1
ATOM 755 C C . TYR A 1 95 ? -3.787 -20.378 25.562 1.00 57.53 95 TYR A C 1
ATOM 757 O O . TYR A 1 95 ? -3.003 -21.116 26.166 1.00 57.53 95 TYR A O 1
ATOM 765 N N . ARG A 1 96 ? -4.666 -19.59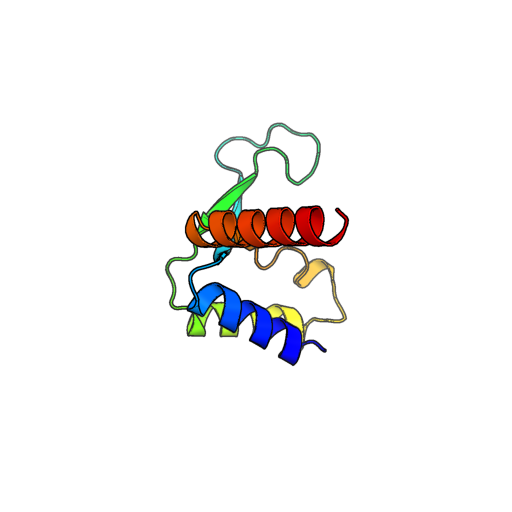9 26.206 1.00 52.25 96 ARG A N 1
ATOM 766 C CA . ARG A 1 96 ? -4.884 -19.611 27.664 1.00 52.25 96 ARG A CA 1
ATOM 767 C C . ARG A 1 96 ? -6.121 -20.413 28.040 1.00 52.25 96 ARG A C 1
ATOM 769 O O . ARG A 1 96 ? -6.042 -21.095 29.086 1.00 52.25 96 ARG A O 1
#

pLDDT: mean 89.39, std 9.51, range [52.25, 98.25]

Organism: NCBI:txid43348

Sequence (96 aa):
MQNETLEVIRSLVSDGLFQLGGAKVLGEHPGGVATEGERFVPWKESLDHSMHKISHTYVKHYDDPERWMYSAYLQLTDKGQDLARSIEDKDIQGYR